Protein AF-A0A843H3Q8-F1 (afdb_monomer_lite)

Structure (mmCIF, N/CA/C/O backbone):
data_AF-A0A843H3Q8-F1
#
_entry.id   AF-A0A843H3Q8-F1
#
loop_
_atom_site.group_PDB
_atom_site.id
_atom_site.type_symbol
_atom_site.label_atom_id
_atom_site.label_alt_id
_atom_site.label_comp_id
_atom_site.label_asym_id
_atom_site.label_entity_id
_atom_site.label_seq_id
_atom_site.pdbx_PDB_ins_code
_atom_site.Cartn_x
_atom_site.Cartn_y
_atom_site.Cartn_z
_atom_site.occupancy
_atom_site.B_iso_or_equiv
_atom_site.auth_seq_id
_atom_site.auth_comp_id
_atom_site.auth_asym_id
_atom_site.auth_atom_id
_atom_site.pdbx_PDB_model_num
ATOM 1 N N . MET A 1 1 ? -5.260 -22.104 -27.567 1.00 34.91 1 MET A N 1
ATOM 2 C CA . MET A 1 1 ? -3.893 -21.614 -27.301 1.00 34.91 1 MET A CA 1
ATOM 3 C C . MET A 1 1 ? -3.837 -20.166 -27.740 1.00 34.91 1 MET A C 1
ATOM 5 O O . MET A 1 1 ? -3.731 -19.920 -28.930 1.00 34.91 1 MET A O 1
ATOM 9 N N . THR A 1 2 ? -3.939 -19.232 -26.800 1.00 28.72 2 THR A N 1
ATOM 10 C CA . THR A 1 2 ? -3.637 -17.821 -27.062 1.00 28.72 2 THR A CA 1
ATOM 11 C C . THR A 1 2 ? -2.795 -17.365 -25.884 1.00 28.72 2 THR A C 1
ATOM 13 O O . THR A 1 2 ? -3.318 -17.035 -24.824 1.00 28.72 2 THR A O 1
ATOM 16 N N . GLN A 1 3 ? -1.475 -17.489 -26.026 1.00 32.72 3 GLN A N 1
ATOM 17 C CA . GLN A 1 3 ? -0.539 -16.835 -25.121 1.00 32.72 3 GLN A CA 1
ATOM 18 C C . GLN A 1 3 ? -0.709 -15.336 -25.360 1.00 32.72 3 GLN A C 1
ATOM 20 O O . GLN A 1 3 ? -0.256 -14.801 -26.369 1.00 32.72 3 GLN A O 1
ATOM 25 N N . ILE A 1 4 ? -1.461 -14.677 -24.480 1.00 35.50 4 ILE A N 1
ATOM 26 C CA . ILE A 1 4 ? -1.556 -13.222 -24.473 1.00 35.50 4 ILE A CA 1
ATOM 27 C C . ILE A 1 4 ? -0.201 -12.741 -23.961 1.00 35.50 4 ILE A C 1
ATOM 29 O O . ILE A 1 4 ? 0.108 -12.860 -22.777 1.00 35.50 4 ILE A O 1
ATOM 33 N N . ASN A 1 5 ? 0.634 -12.304 -24.902 1.00 45.09 5 ASN A N 1
ATOM 34 C CA . ASN A 1 5 ? 2.004 -11.886 -24.661 1.00 45.09 5 ASN A CA 1
ATOM 35 C C . ASN A 1 5 ? 2.073 -10.801 -23.585 1.00 45.09 5 ASN A C 1
ATOM 37 O O . ASN A 1 5 ? 1.248 -9.891 -23.501 1.00 45.09 5 ASN A O 1
ATOM 41 N N . GLU A 1 6 ? 3.122 -10.894 -22.786 1.00 46.97 6 GLU A N 1
ATOM 42 C CA . GLU A 1 6 ? 3.340 -10.217 -21.517 1.00 46.97 6 GLU A CA 1
ATOM 43 C C . GLU A 1 6 ? 3.484 -8.681 -21.599 1.00 46.97 6 GLU A C 1
ATOM 45 O O . GLU A 1 6 ? 3.902 -8.078 -20.622 1.00 46.97 6 GLU A O 1
ATOM 50 N N . ASN A 1 7 ? 3.096 -7.990 -22.676 1.00 57.75 7 ASN A N 1
ATOM 51 C CA . ASN A 1 7 ? 3.240 -6.532 -22.818 1.00 57.75 7 ASN A CA 1
ATOM 52 C C . ASN A 1 7 ? 1.986 -5.855 -23.401 1.00 57.75 7 ASN A C 1
ATOM 54 O O . ASN A 1 7 ? 1.987 -5.408 -24.540 1.00 57.75 7 ASN A O 1
ATOM 58 N N . GLN A 1 8 ? 0.927 -5.719 -22.594 1.00 72.62 8 GLN A N 1
ATOM 59 C CA . GLN A 1 8 ? -0.332 -5.041 -22.967 1.00 72.62 8 GLN A CA 1
ATOM 60 C C . GLN A 1 8 ? -0.273 -3.497 -22.949 1.00 72.62 8 GLN A C 1
ATOM 62 O O . GLN A 1 8 ? -1.275 -2.841 -23.228 1.00 72.62 8 GLN A O 1
ATOM 67 N N . TYR A 1 9 ? 0.867 -2.894 -22.597 1.00 75.88 9 TYR A N 1
ATOM 68 C CA . TYR A 1 9 ? 0.998 -1.444 -22.412 1.00 75.88 9 TYR A CA 1
ATOM 69 C C . TYR A 1 9 ? 2.176 -0.882 -23.207 1.00 75.88 9 TYR A C 1
ATOM 71 O O . TYR A 1 9 ? 3.254 -1.472 -23.220 1.00 75.88 9 TYR A O 1
ATOM 79 N N . VAL A 1 10 ? 1.993 0.288 -23.829 1.00 75.75 10 VAL A N 1
ATOM 80 C CA . VAL A 1 10 ? 3.022 0.956 -24.648 1.00 75.75 10 VAL A CA 1
ATOM 81 C C . VAL A 1 10 ? 3.111 2.443 -24.301 1.00 75.75 10 VAL A C 1
ATOM 83 O O . VAL A 1 10 ? 2.090 3.106 -24.117 1.00 75.75 10 VAL A O 1
ATOM 86 N N . TYR A 1 11 ? 4.330 2.993 -24.245 1.00 73.81 11 TYR A N 1
ATOM 87 C CA . TYR A 1 11 ? 4.575 4.432 -24.092 1.00 73.81 11 TYR A CA 1
ATOM 88 C C . TYR A 1 11 ? 4.984 5.064 -25.423 1.00 73.81 11 TYR A C 1
ATOM 90 O O . TYR A 1 11 ? 5.982 4.671 -26.025 1.00 73.81 11 TYR A O 1
ATOM 98 N N . LYS A 1 12 ? 4.236 6.066 -25.894 1.00 76.25 12 LYS A N 1
ATOM 99 C CA . LYS A 1 12 ? 4.530 6.771 -27.153 1.00 76.25 12 LYS A CA 1
ATOM 100 C C . LYS A 1 12 ? 4.037 8.210 -27.082 1.00 76.25 12 LYS A C 1
ATOM 102 O O . LYS A 1 12 ? 2.997 8.482 -26.495 1.00 76.25 12 LYS A O 1
ATOM 107 N N . LYS A 1 13 ? 4.755 9.158 -27.699 1.00 80.62 13 LYS A N 1
ATOM 108 C CA . LYS A 1 13 ? 4.341 10.581 -27.744 1.00 80.62 13 LYS A CA 1
ATOM 109 C C . LYS A 1 13 ? 3.948 11.133 -26.355 1.00 80.62 13 LYS A C 1
ATOM 111 O O . LYS A 1 13 ? 2.935 11.813 -26.215 1.00 80.62 13 LYS A O 1
ATOM 116 N N . ASN A 1 14 ? 4.733 10.799 -25.327 1.00 74.25 14 ASN A N 1
ATOM 117 C CA . ASN A 1 14 ? 4.518 11.224 -23.940 1.00 74.25 14 ASN A CA 1
ATOM 118 C C . ASN A 1 14 ? 3.181 10.768 -23.306 1.00 74.25 14 ASN A C 1
ATOM 120 O O . ASN A 1 14 ? 2.640 11.446 -22.432 1.00 74.25 14 ASN A O 1
ATOM 124 N N . ARG A 1 15 ? 2.606 9.651 -23.775 1.00 76.38 15 ARG A N 1
ATOM 125 C CA . ARG A 1 15 ? 1.345 9.078 -23.281 1.00 76.38 15 ARG A CA 1
ATOM 126 C C . ARG A 1 15 ? 1.430 7.557 -23.189 1.00 76.38 15 ARG A C 1
ATOM 128 O O . ARG A 1 15 ? 2.142 6.923 -23.969 1.00 76.38 15 ARG A O 1
ATOM 135 N N . TRP A 1 16 ? 0.678 6.997 -22.247 1.00 76.50 16 TRP A N 1
ATOM 136 C CA . TRP A 1 16 ? 0.497 5.557 -22.095 1.00 76.50 16 TRP A CA 1
ATOM 137 C C . TRP A 1 16 ? -0.704 5.080 -22.904 1.00 76.50 16 TRP A C 1
ATOM 139 O O . TRP A 1 16 ? -1.733 5.758 -22.960 1.00 76.50 16 TRP A O 1
ATOM 149 N N . TYR A 1 17 ? -0.568 3.899 -23.495 1.00 77.06 17 TYR A N 1
ATOM 150 C CA . TYR A 1 17 ? -1.616 3.231 -24.249 1.00 77.06 17 TYR A CA 1
ATOM 151 C C . TYR A 1 17 ? -1.800 1.802 -23.755 1.00 77.06 17 TYR A C 1
ATOM 153 O O . TYR A 1 17 ? -0.824 1.143 -23.392 1.00 77.06 17 TYR A O 1
ATOM 161 N N . TYR A 1 18 ? -3.046 1.340 -23.774 1.00 78.56 18 TYR A N 1
ATOM 162 C CA . TYR A 1 18 ? -3.413 -0.063 -23.603 1.00 78.56 18 TYR A CA 1
ATOM 163 C C . TYR A 1 18 ? -3.666 -0.690 -24.977 1.00 78.56 18 TYR A C 1
ATOM 165 O O . TYR A 1 18 ? -4.361 -0.071 -25.789 1.00 78.56 18 TYR A O 1
ATOM 173 N N . LEU A 1 19 ? -3.090 -1.870 -25.224 1.00 73.06 19 LEU A N 1
ATOM 174 C CA . LEU A 1 19 ? -3.338 -2.680 -26.418 1.00 73.06 19 LEU A CA 1
ATOM 175 C C . LEU A 1 19 ? -4.653 -3.443 -26.223 1.00 73.06 19 LEU A C 1
ATOM 177 O O . LEU A 1 19 ? -4.748 -4.274 -25.321 1.00 73.06 19 LEU A O 1
ATOM 181 N N . ASP A 1 20 ? -5.651 -3.112 -27.035 1.00 65.06 20 ASP A N 1
ATOM 182 C CA . ASP A 1 20 ? -6.945 -3.795 -27.081 1.00 65.06 20 ASP A CA 1
ATOM 183 C C . ASP A 1 20 ? -6.875 -5.047 -27.981 1.00 65.06 20 ASP A C 1
ATOM 185 O O . ASP A 1 20 ? -5.854 -5.304 -28.627 1.00 65.06 20 ASP A O 1
ATOM 189 N N . GLU A 1 21 ? -7.946 -5.842 -27.994 1.00 58.16 21 GLU A N 1
ATOM 190 C CA . GLU A 1 21 ? -8.103 -7.034 -28.827 1.00 58.16 21 GLU A CA 1
ATOM 191 C C . GLU A 1 21 ? -7.882 -6.748 -30.323 1.00 58.16 21 GLU A C 1
ATOM 193 O O . GLU A 1 21 ? -8.052 -5.632 -30.820 1.00 58.16 21 GLU A O 1
ATOM 198 N N . TYR A 1 22 ? -7.490 -7.797 -31.051 1.00 52.03 22 TYR A N 1
ATOM 199 C CA . TYR A 1 22 ? -7.336 -7.752 -32.501 1.00 52.03 22 TYR A CA 1
ATOM 200 C C . TYR A 1 22 ? -8.709 -7.637 -33.163 1.00 52.03 22 TYR A C 1
ATOM 202 O O . TYR A 1 22 ? -9.589 -8.459 -32.898 1.00 52.03 22 TYR A O 1
ATOM 210 N N . ASP A 1 23 ? -8.878 -6.678 -34.072 1.00 52.31 23 ASP A N 1
ATOM 211 C CA . ASP A 1 23 ? -10.023 -6.718 -34.978 1.00 52.31 23 ASP A CA 1
ATOM 212 C C . ASP A 1 23 ? -9.850 -7.817 -36.047 1.00 52.31 23 ASP A C 1
ATOM 214 O O . ASP A 1 23 ? -8.805 -8.466 -36.166 1.00 52.31 23 ASP A O 1
ATOM 218 N N . SER A 1 24 ? -10.888 -8.038 -36.854 1.00 53.66 24 SER A N 1
ATOM 219 C CA . SER A 1 24 ? -10.890 -9.029 -37.939 1.00 53.66 24 SER A CA 1
ATOM 220 C C . SER A 1 24 ? -9.794 -8.823 -38.998 1.00 53.66 24 SER A C 1
ATOM 222 O O . SER A 1 24 ? -9.548 -9.734 -39.786 1.00 53.66 24 SER A O 1
ATOM 224 N N . ASN A 1 25 ? -9.134 -7.661 -39.017 1.00 60.12 25 ASN A N 1
ATOM 225 C CA . ASN A 1 25 ? -8.034 -7.307 -39.915 1.00 60.12 25 ASN A CA 1
ATOM 226 C C . ASN A 1 25 ? -6.653 -7.409 -39.236 1.00 60.12 25 ASN A C 1
ATOM 228 O O . ASN A 1 25 ? -5.646 -7.072 -39.854 1.00 60.12 25 ASN A O 1
ATOM 232 N N . GLN A 1 26 ? -6.591 -7.897 -37.992 1.00 54.16 26 GLN A N 1
ATOM 233 C CA . GLN A 1 26 ? -5.382 -7.977 -37.165 1.00 54.16 26 GLN A CA 1
ATOM 234 C C . GLN A 1 26 ? -4.730 -6.623 -36.845 1.00 54.16 26 GLN A C 1
ATOM 236 O O . GLN A 1 26 ? -3.549 -6.578 -36.485 1.00 54.16 26 GLN A O 1
ATOM 241 N N . GLU A 1 27 ? -5.478 -5.520 -36.918 1.00 56.16 27 GLU A N 1
ATOM 242 C CA . GLU A 1 27 ? -4.978 -4.229 -36.451 1.00 56.16 27 GLU A CA 1
ATOM 243 C C . GLU A 1 27 ? -5.081 -4.137 -34.922 1.00 56.16 27 GLU A C 1
ATOM 245 O O . GLU A 1 27 ? -6.100 -4.471 -34.315 1.00 56.16 27 GLU A O 1
ATOM 250 N N . VAL A 1 28 ? -3.991 -3.699 -34.283 1.00 58.44 28 VAL A N 1
ATOM 251 C CA . VAL A 1 28 ? -3.937 -3.516 -32.829 1.00 58.44 28 VAL A CA 1
ATOM 252 C C . VAL A 1 28 ? -4.481 -2.136 -32.486 1.00 58.44 28 VAL A C 1
ATOM 254 O O . VAL A 1 28 ? -3.829 -1.117 -32.739 1.00 58.44 28 VAL A O 1
ATOM 257 N N . HIS A 1 29 ? -5.660 -2.100 -31.873 1.00 61.34 29 HIS A N 1
ATOM 258 C CA . HIS A 1 29 ? -6.252 -0.859 -31.389 1.00 61.34 29 HIS A CA 1
ATOM 259 C C . HIS A 1 29 ? -5.578 -0.419 -30.092 1.00 61.34 29 HIS A C 1
ATOM 261 O O . HIS A 1 29 ? -5.292 -1.214 -29.197 1.00 61.34 29 HIS A O 1
ATOM 267 N N . THR A 1 30 ? -5.300 0.881 -29.984 1.00 66.12 30 THR A N 1
ATOM 268 C CA . THR A 1 30 ? -4.685 1.460 -28.787 1.00 66.12 30 THR A CA 1
ATOM 269 C C . THR A 1 30 ? -5.582 2.527 -28.190 1.00 66.12 30 THR A C 1
ATOM 271 O O . THR A 1 30 ? -5.885 3.516 -28.862 1.00 66.12 30 THR A O 1
ATOM 274 N N . ARG A 1 31 ? -5.939 2.398 -26.909 1.00 77.69 31 ARG A N 1
ATOM 275 C CA . ARG A 1 31 ? -6.621 3.472 -26.167 1.00 77.69 31 ARG A CA 1
ATOM 276 C C . ARG A 1 31 ? -5.653 4.191 -25.238 1.00 77.69 31 ARG A C 1
ATOM 278 O O . ARG A 1 31 ? -4.808 3.560 -24.609 1.00 77.69 31 ARG A O 1
ATOM 285 N N . THR A 1 32 ? -5.766 5.519 -25.160 1.00 76.88 32 THR A N 1
ATOM 286 C CA . THR A 1 32 ? -4.958 6.321 -24.225 1.00 76.88 32 THR A CA 1
ATOM 287 C C . THR A 1 32 ? -5.404 6.035 -22.795 1.00 76.88 32 THR A C 1
ATOM 289 O O . THR A 1 32 ? -6.601 6.056 -22.518 1.00 76.88 32 THR A O 1
ATOM 292 N N . ILE A 1 33 ? -4.450 5.839 -21.889 1.00 80.81 33 ILE A N 1
ATOM 293 C CA . ILE A 1 33 ? -4.706 5.646 -20.457 1.00 80.81 33 ILE A CA 1
ATOM 294 C C . ILE A 1 33 ? -3.977 6.703 -19.623 1.00 80.81 33 ILE A C 1
ATOM 296 O O . ILE A 1 33 ? -2.956 7.267 -20.038 1.00 80.81 33 ILE A O 1
ATOM 300 N N . LYS A 1 34 ? -4.499 6.990 -18.425 1.00 82.00 34 LYS A N 1
ATOM 301 C CA . LYS A 1 34 ? -3.842 7.907 -17.478 1.00 82.00 34 LYS A CA 1
ATOM 302 C C . LYS A 1 34 ? -2.602 7.239 -16.872 1.00 82.00 34 LYS A C 1
ATOM 304 O O . LYS A 1 34 ? -2.586 6.030 -16.658 1.00 82.00 34 LYS A O 1
ATOM 309 N N . LYS A 1 35 ? -1.579 8.027 -16.515 1.00 74.06 35 LYS A N 1
ATOM 310 C CA . LYS A 1 35 ? -0.374 7.520 -15.825 1.00 74.06 35 LYS A CA 1
ATOM 311 C C . LYS A 1 35 ? -0.724 6.758 -14.540 1.00 74.06 35 LYS A C 1
ATOM 313 O O . LYS A 1 35 ? -0.168 5.700 -14.294 1.00 74.06 35 LYS A O 1
ATOM 318 N N . GLU A 1 36 ? -1.692 7.254 -13.774 1.00 73.31 36 GLU A N 1
ATOM 319 C CA . GLU A 1 36 ? -2.188 6.600 -12.554 1.00 73.31 36 GLU A CA 1
ATOM 320 C C . GLU A 1 36 ? -2.759 5.199 -12.817 1.00 73.31 36 GLU A C 1
ATOM 322 O O . GLU A 1 36 ? -2.556 4.288 -12.016 1.00 73.31 36 GLU A O 1
ATOM 327 N N . GLU A 1 37 ? -3.448 5.025 -13.946 1.00 76.69 37 GLU A N 1
ATOM 328 C CA . GLU A 1 37 ? -4.032 3.754 -14.378 1.00 76.69 37 GLU A CA 1
ATOM 329 C C . GLU A 1 37 ? -2.943 2.770 -14.822 1.00 76.69 37 GLU A C 1
ATOM 331 O O . GLU A 1 37 ? -2.967 1.613 -14.411 1.00 76.69 37 GLU A O 1
ATOM 336 N N . TYR A 1 38 ? -1.935 3.244 -15.564 1.00 76.56 38 TYR A N 1
ATOM 337 C CA . TYR A 1 38 ? -0.745 2.456 -15.897 1.00 76.56 38 TYR A CA 1
ATOM 338 C C . TYR A 1 38 ? 0.026 2.032 -14.639 1.00 76.56 38 TYR A C 1
ATOM 340 O O . TYR A 1 38 ? 0.299 0.850 -14.447 1.00 76.56 38 TYR A O 1
ATOM 348 N N . ASP A 1 39 ? 0.321 2.972 -13.738 1.00 71.50 39 ASP A N 1
ATOM 349 C CA . ASP A 1 39 ? 1.038 2.689 -12.493 1.00 71.50 39 ASP A CA 1
ATOM 350 C C . ASP A 1 39 ? 0.240 1.709 -11.614 1.00 71.50 39 ASP A C 1
ATOM 352 O O . ASP A 1 39 ? 0.816 0.852 -10.943 1.00 71.50 39 ASP A O 1
ATOM 356 N N . ARG A 1 40 ? -1.098 1.807 -11.613 1.00 74.00 40 ARG A N 1
ATOM 357 C CA . ARG A 1 40 ? -1.989 0.840 -10.955 1.00 74.00 40 ARG A CA 1
ATOM 358 C C . ARG A 1 40 ? -1.891 -0.538 -11.604 1.00 74.00 40 ARG A C 1
ATOM 360 O O . ARG A 1 40 ? -1.755 -1.513 -10.875 1.00 74.00 40 ARG A O 1
ATOM 367 N N . ALA A 1 41 ? -1.919 -0.622 -12.930 1.00 71.31 41 ALA A N 1
ATOM 368 C CA . ALA A 1 41 ? -1.826 -1.882 -13.656 1.00 71.31 41 ALA A CA 1
ATOM 369 C C . ALA A 1 41 ? -0.463 -2.567 -13.490 1.00 71.31 41 ALA A C 1
ATOM 371 O O . ALA A 1 41 ? -0.416 -3.766 -13.243 1.00 71.31 41 ALA A O 1
ATOM 372 N N . ILE A 1 42 ? 0.646 -1.824 -13.554 1.00 69.88 42 ILE A N 1
ATOM 373 C CA . ILE A 1 42 ? 1.990 -2.370 -13.312 1.00 69.88 42 ILE A CA 1
ATOM 374 C C . ILE A 1 42 ? 2.123 -2.875 -11.878 1.00 69.88 42 ILE A C 1
ATOM 376 O O . ILE A 1 42 ? 2.652 -3.967 -11.671 1.00 69.88 42 ILE A O 1
ATOM 380 N N . ARG A 1 43 ? 1.601 -2.129 -10.894 1.00 68.88 43 ARG A N 1
ATOM 381 C CA . ARG A 1 43 ? 1.520 -2.609 -9.508 1.00 68.88 43 ARG A CA 1
ATOM 382 C C . ARG A 1 43 ? 0.694 -3.886 -9.410 1.00 68.88 43 ARG A C 1
ATOM 384 O O . ARG A 1 43 ? 1.181 -4.847 -8.838 1.00 68.88 43 ARG A O 1
ATOM 391 N N . LEU A 1 44 ? -0.493 -3.927 -10.019 1.00 65.75 44 LEU A N 1
ATOM 392 C CA . LEU A 1 44 ? -1.371 -5.102 -10.014 1.00 65.75 44 LEU A CA 1
ATOM 393 C C . LEU A 1 44 ? -0.725 -6.318 -10.699 1.00 65.75 44 LEU A C 1
ATOM 395 O O . LEU A 1 44 ? -0.888 -7.450 -10.262 1.00 65.75 44 LEU A O 1
ATOM 399 N N . LYS A 1 45 ? 0.042 -6.096 -11.763 1.00 67.44 45 LYS A N 1
ATOM 400 C CA . LYS A 1 45 ? 0.728 -7.162 -12.489 1.00 67.44 45 LYS A CA 1
ATOM 401 C C . LYS A 1 45 ? 1.906 -7.728 -11.698 1.00 67.44 45 LYS A C 1
ATOM 403 O O . LYS A 1 45 ? 2.045 -8.941 -11.614 1.00 67.44 45 LYS A O 1
ATOM 408 N N . ARG A 1 46 ? 2.710 -6.860 -11.071 1.00 63.94 46 ARG A N 1
ATOM 409 C CA . ARG A 1 46 ? 3.759 -7.266 -10.116 1.00 63.94 46 ARG A CA 1
ATOM 410 C C . ARG A 1 46 ? 3.165 -7.974 -8.895 1.00 63.94 46 ARG A C 1
ATOM 412 O O . ARG A 1 46 ? 3.732 -8.944 -8.414 1.00 63.94 46 ARG A O 1
ATOM 419 N N . PHE A 1 47 ? 1.993 -7.521 -8.458 1.00 63.53 47 PHE A N 1
ATOM 420 C CA . PHE A 1 47 ? 1.188 -8.118 -7.399 1.00 63.53 47 PHE A CA 1
ATOM 421 C C . PHE A 1 47 ? 0.730 -9.551 -7.743 1.00 63.53 47 PHE A C 1
ATOM 423 O O . PHE A 1 47 ? 0.963 -10.463 -6.958 1.00 63.53 47 PHE A O 1
ATOM 430 N N . ILE A 1 48 ? 0.173 -9.789 -8.939 1.00 61.16 48 ILE A N 1
ATOM 431 C CA . ILE A 1 48 ? -0.211 -11.139 -9.404 1.00 61.16 48 ILE A CA 1
ATOM 432 C C . ILE A 1 48 ? 1.020 -12.041 -9.596 1.00 61.16 48 ILE A C 1
ATOM 434 O O . ILE A 1 48 ? 0.950 -13.240 -9.335 1.00 61.16 48 ILE A O 1
ATOM 438 N N . ALA A 1 49 ? 2.151 -11.470 -10.022 1.00 60.22 49 ALA A N 1
ATOM 439 C CA . ALA A 1 49 ? 3.397 -12.204 -10.237 1.00 60.22 49 ALA A CA 1
ATOM 440 C C . ALA A 1 49 ? 4.111 -12.634 -8.936 1.00 60.22 49 ALA A C 1
ATOM 442 O O . ALA A 1 49 ? 5.003 -13.469 -9.003 1.00 60.22 49 ALA A O 1
ATOM 443 N N . ASN A 1 50 ? 3.695 -12.150 -7.755 1.00 61.06 50 ASN A N 1
ATOM 444 C CA . ASN A 1 50 ? 4.159 -12.611 -6.432 1.00 61.06 50 ASN A CA 1
ATOM 445 C C . ASN A 1 50 ? 5.682 -12.520 -6.170 1.00 61.06 50 ASN A C 1
ATOM 447 O O . ASN A 1 50 ? 6.182 -13.191 -5.267 1.00 61.06 50 ASN A O 1
ATOM 451 N N . GLU A 1 51 ? 6.431 -11.715 -6.929 1.00 58.34 51 GLU A N 1
ATOM 452 C CA . GLU A 1 51 ? 7.900 -11.764 -6.860 1.00 58.34 51 GLU A CA 1
ATOM 453 C C . GLU A 1 51 ? 8.524 -10.929 -5.728 1.00 58.34 51 GLU A C 1
ATOM 455 O O . GLU A 1 51 ? 9.511 -11.391 -5.172 1.00 58.34 51 GLU A O 1
ATOM 460 N N . ASP A 1 52 ? 7.939 -9.805 -5.283 1.00 62.69 52 ASP A N 1
ATOM 461 C CA . ASP A 1 52 ? 8.561 -8.926 -4.263 1.00 62.69 52 ASP A CA 1
ATOM 462 C C . ASP A 1 52 ? 7.530 -8.072 -3.481 1.00 62.69 52 ASP A C 1
ATOM 464 O O . ASP A 1 52 ? 7.579 -6.842 -3.500 1.00 62.69 52 ASP A O 1
ATOM 468 N N . MET A 1 53 ? 6.535 -8.681 -2.822 1.00 72.44 53 MET A N 1
ATOM 469 C CA . MET A 1 53 ? 5.609 -7.911 -1.969 1.00 72.44 53 MET A CA 1
ATOM 470 C C . MET A 1 53 ? 6.159 -7.724 -0.557 1.00 72.44 53 MET A C 1
ATOM 472 O O . MET A 1 53 ? 6.363 -8.699 0.168 1.00 72.44 53 MET A O 1
ATOM 476 N N . THR A 1 54 ? 6.290 -6.469 -0.124 1.00 82.62 54 THR A N 1
ATOM 477 C CA . THR A 1 54 ? 6.581 -6.157 1.279 1.00 82.62 54 THR A CA 1
ATOM 478 C C . THR A 1 54 ? 5.338 -6.315 2.158 1.00 82.62 54 THR A C 1
ATOM 480 O O . THR A 1 54 ? 4.201 -6.345 1.681 1.00 82.62 54 THR A O 1
ATOM 483 N N . VAL A 1 55 ? 5.536 -6.356 3.478 1.00 86.88 55 VAL A N 1
ATOM 484 C CA . VAL A 1 55 ? 4.429 -6.298 4.451 1.00 86.88 55 VAL A CA 1
ATOM 485 C C . VAL A 1 55 ? 3.623 -5.002 4.278 1.00 86.88 55 VAL A C 1
ATOM 487 O O . VAL A 1 55 ? 2.399 -5.011 4.393 1.00 86.88 55 VAL A O 1
ATOM 490 N N . GLY A 1 56 ? 4.295 -3.898 3.936 1.00 87.94 56 GLY A N 1
ATOM 491 C CA . GLY A 1 56 ? 3.657 -2.620 3.630 1.00 87.94 56 GLY A CA 1
ATOM 492 C C . GLY A 1 56 ? 2.685 -2.710 2.451 1.00 87.94 56 GLY A C 1
ATOM 493 O O . GLY A 1 56 ? 1.543 -2.265 2.562 1.00 87.94 56 GLY A O 1
ATOM 494 N N . ASP A 1 57 ? 3.088 -3.356 1.355 1.00 82.56 57 ASP A N 1
ATOM 495 C CA . ASP A 1 57 ? 2.225 -3.546 0.180 1.00 82.56 57 ASP A CA 1
ATOM 496 C C . ASP A 1 57 ? 0.967 -4.358 0.513 1.00 82.56 57 ASP A C 1
ATOM 498 O O . ASP A 1 57 ? -0.127 -4.029 0.053 1.00 82.56 57 ASP A O 1
ATOM 502 N N . ARG A 1 58 ? 1.105 -5.383 1.362 1.00 85.81 58 ARG A N 1
ATOM 503 C CA . ARG A 1 58 ? -0.014 -6.224 1.816 1.00 85.81 58 ARG A CA 1
ATOM 504 C C . ARG A 1 58 ? -1.013 -5.450 2.656 1.00 85.81 58 ARG A C 1
ATOM 506 O O . ARG A 1 58 ? -2.213 -5.584 2.449 1.00 85.81 58 ARG A O 1
ATOM 513 N N . ILE A 1 59 ? -0.526 -4.605 3.559 1.00 90.50 59 ILE A N 1
ATOM 514 C CA . ILE A 1 59 ? -1.385 -3.728 4.360 1.00 90.50 59 ILE A C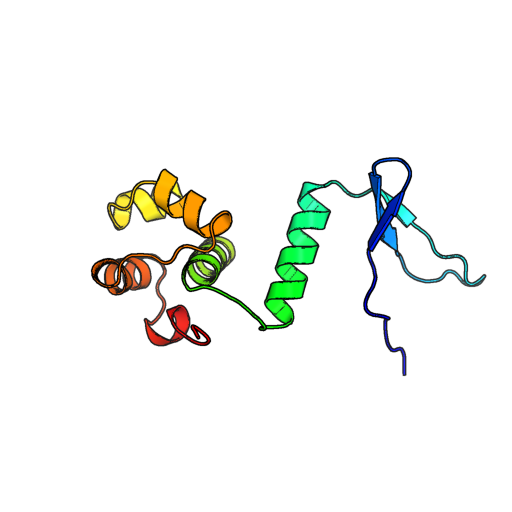A 1
ATOM 515 C C . ILE A 1 59 ? -2.216 -2.830 3.450 1.00 90.50 59 ILE A C 1
ATOM 517 O O . ILE A 1 59 ? -3.438 -2.790 3.570 1.00 90.50 59 ILE A O 1
ATOM 521 N N . ILE A 1 60 ? -1.566 -2.155 2.499 1.00 88.81 60 ILE A N 1
ATOM 522 C CA . ILE A 1 60 ? -2.246 -1.259 1.557 1.00 88.81 60 ILE A CA 1
ATOM 523 C C . ILE A 1 60 ? -3.269 -2.015 0.705 1.00 88.81 60 ILE A C 1
ATOM 525 O O . ILE A 1 60 ? -4.334 -1.477 0.393 1.00 88.81 60 ILE A O 1
ATOM 529 N N . GLN A 1 61 ? -2.968 -3.258 0.342 1.00 83.81 61 GLN A N 1
ATOM 530 C CA . GLN A 1 61 ? -3.890 -4.095 -0.405 1.00 83.81 61 GLN A CA 1
ATOM 531 C C . GLN A 1 61 ? -5.124 -4.471 0.422 1.00 83.81 61 GLN A C 1
ATOM 533 O O . GLN A 1 61 ? -6.240 -4.226 -0.025 1.00 83.81 61 GLN A O 1
ATOM 538 N N . ILE A 1 62 ? -4.943 -5.006 1.633 1.00 88.62 62 ILE A N 1
ATOM 539 C CA . ILE A 1 62 ? -6.065 -5.396 2.498 1.00 88.62 62 ILE A CA 1
ATOM 540 C C . ILE A 1 62 ? -6.936 -4.176 2.811 1.00 88.62 62 ILE A C 1
ATOM 542 O O . ILE A 1 62 ? -8.161 -4.268 2.771 1.00 88.62 62 ILE A O 1
ATOM 546 N N . MET A 1 63 ? -6.322 -3.009 3.035 1.00 91.19 63 MET A N 1
ATOM 547 C CA . MET A 1 63 ? -7.055 -1.751 3.181 1.00 91.19 63 MET A CA 1
ATOM 548 C C . MET A 1 63 ? -7.927 -1.448 1.963 1.00 91.19 63 MET A C 1
ATOM 550 O O . MET A 1 63 ? -9.101 -1.130 2.117 1.00 91.19 63 MET A O 1
ATOM 554 N N . HIS A 1 64 ? -7.374 -1.550 0.753 1.00 87.44 64 HIS A N 1
ATOM 555 C CA . HIS A 1 64 ? -8.123 -1.302 -0.475 1.00 87.44 64 HIS A CA 1
ATOM 556 C C . HIS A 1 64 ? -9.279 -2.297 -0.648 1.00 87.44 64 HIS A C 1
ATOM 558 O O . HIS A 1 64 ? -10.396 -1.881 -0.949 1.00 87.44 64 HIS A O 1
ATOM 564 N N . ASP A 1 65 ? -9.023 -3.585 -0.426 1.00 83.56 65 ASP A N 1
ATOM 565 C CA . ASP A 1 65 ? -10.011 -4.653 -0.603 1.00 83.56 65 ASP A CA 1
ATOM 566 C C . ASP A 1 65 ? -11.157 -4.540 0.415 1.00 83.56 65 ASP A C 1
ATOM 568 O O . ASP A 1 65 ? -12.308 -4.825 0.088 1.00 83.56 65 ASP A O 1
ATOM 572 N N . LYS A 1 66 ? -10.861 -4.044 1.624 1.00 87.44 66 LYS A N 1
ATOM 573 C CA . LYS A 1 66 ? -11.846 -3.782 2.684 1.00 87.44 66 LYS A CA 1
ATOM 574 C C . LYS A 1 66 ? -12.424 -2.362 2.666 1.00 87.44 66 LYS A C 1
ATOM 576 O O . LYS A 1 66 ? -13.285 -2.046 3.480 1.00 87.44 66 LYS A O 1
ATOM 581 N N . GLY A 1 67 ? -11.969 -1.495 1.760 1.00 89.81 67 GLY A N 1
ATOM 582 C CA . GLY A 1 67 ? -12.398 -0.095 1.695 1.00 89.81 67 GLY A CA 1
ATOM 583 C C . GLY A 1 67 ? -11.955 0.773 2.883 1.00 89.81 67 GLY A C 1
ATOM 584 O O . GLY A 1 67 ? -12.513 1.852 3.075 1.00 89.81 67 GLY A O 1
ATOM 585 N N . ILE A 1 68 ? -10.957 0.332 3.652 1.00 92.06 68 ILE A N 1
ATOM 586 C CA . ILE A 1 68 ? -10.407 1.046 4.809 1.00 92.06 68 ILE A CA 1
ATOM 587 C C . ILE A 1 68 ? -9.519 2.191 4.321 1.00 92.06 68 ILE A C 1
ATOM 589 O O . ILE A 1 68 ? -8.580 2.012 3.538 1.00 92.06 68 ILE A O 1
ATOM 593 N N . LYS A 1 69 ? -9.789 3.397 4.811 1.00 93.06 69 LYS A N 1
ATOM 594 C CA . LYS A 1 69 ? -9.015 4.594 4.494 1.00 93.06 69 LYS A CA 1
ATOM 595 C C . LYS A 1 69 ? -7.769 4.680 5.367 1.00 93.06 69 LYS A C 1
ATOM 597 O O . LYS A 1 69 ? -7.722 4.250 6.514 1.00 93.06 69 LYS A O 1
ATOM 602 N N . GLN A 1 70 ? -6.752 5.349 4.835 1.00 93.44 70 GLN A N 1
ATOM 603 C CA . GLN A 1 70 ? -5.499 5.622 5.542 1.00 93.44 70 GLN A CA 1
ATOM 604 C C . GLN A 1 70 ? -5.687 6.374 6.865 1.00 93.44 70 GLN A C 1
A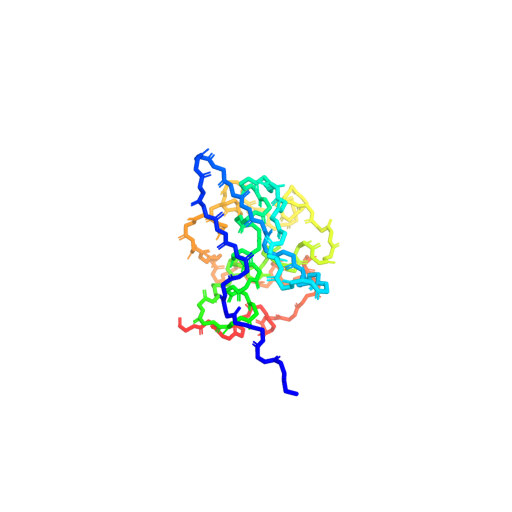TOM 606 O O . GLN A 1 70 ? -4.969 6.100 7.824 1.00 93.44 70 GLN A O 1
ATOM 611 N N . ILE A 1 71 ? -6.649 7.299 6.921 1.00 95.25 71 ILE A N 1
ATOM 612 C CA . ILE A 1 71 ? -6.999 8.014 8.152 1.00 95.25 71 ILE A CA 1
ATOM 613 C C . ILE A 1 71 ? -7.563 7.073 9.219 1.00 95.25 71 ILE A C 1
ATOM 615 O O . ILE A 1 71 ? -7.121 7.143 10.357 1.00 95.25 71 ILE A O 1
ATOM 619 N N . GLU A 1 72 ? -8.429 6.135 8.837 1.00 94.69 72 GLU A N 1
ATOM 620 C CA . GLU A 1 72 ? -9.032 5.170 9.761 1.00 94.69 72 GLU A CA 1
ATOM 621 C C . GLU A 1 72 ? -7.943 4.266 10.350 1.00 94.69 72 GLU A C 1
ATOM 623 O O . GLU A 1 72 ? -7.793 4.182 11.566 1.00 94.69 72 GLU A O 1
ATOM 628 N N . LEU A 1 73 ? -7.081 3.681 9.506 1.00 95.31 73 LEU A N 1
ATOM 629 C CA . LEU A 1 73 ? -5.971 2.856 9.997 1.00 95.31 73 LEU A CA 1
ATOM 630 C C . LEU A 1 73 ? -5.043 3.645 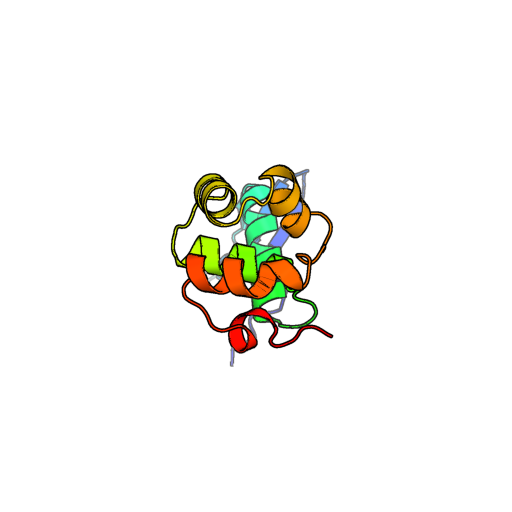10.939 1.00 95.31 73 LEU A C 1
ATOM 632 O O . LEU A 1 73 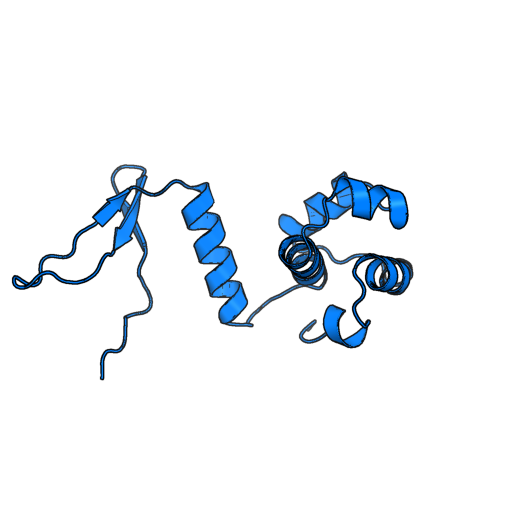? -4.567 3.106 11.938 1.00 95.31 73 LEU A O 1
ATOM 636 N N . SER A 1 74 ? -4.791 4.920 10.638 1.00 96.19 74 SER A N 1
ATOM 637 C CA . SER A 1 74 ? -3.970 5.800 11.471 1.00 96.19 74 SER A CA 1
ATOM 638 C C . SER A 1 74 ? -4.585 6.035 12.850 1.00 96.19 74 SER A C 1
ATOM 640 O O . SER A 1 74 ? -3.890 5.883 13.854 1.00 96.19 74 SER A O 1
ATOM 642 N N . GLU A 1 75 ? -5.878 6.354 12.901 1.00 95.44 75 GLU A N 1
ATOM 643 C CA . GLU A 1 75 ? -6.612 6.630 14.138 1.00 95.44 75 GLU A CA 1
ATOM 644 C C . GLU A 1 75 ? -6.666 5.404 15.054 1.00 95.44 75 GLU A C 1
ATOM 646 O O . GLU A 1 75 ? -6.413 5.529 16.252 1.00 95.44 75 GLU A O 1
ATOM 651 N N . TYR A 1 76 ? -6.902 4.211 14.499 1.00 94.06 76 TYR A N 1
ATOM 652 C CA . TYR A 1 76 ? -6.998 2.990 15.301 1.00 94.06 76 TYR A CA 1
ATOM 653 C C . TYR A 1 76 ? -5.640 2.431 15.753 1.00 94.06 76 TYR A C 1
ATOM 655 O O . TYR A 1 76 ? -5.527 1.907 16.858 1.00 94.06 76 TYR A O 1
ATOM 663 N N . THR A 1 77 ? -4.591 2.538 14.931 1.00 94.38 77 THR A N 1
ATOM 664 C CA . THR A 1 77 ? -3.264 1.959 15.253 1.00 94.38 77 THR A CA 1
ATOM 665 C C . THR A 1 77 ? -2.302 2.952 15.923 1.00 94.38 77 THR A C 1
ATOM 667 O O . THR A 1 77 ? -1.223 2.578 16.418 1.00 94.38 77 THR A O 1
ATOM 670 N N . GLY A 1 78 ? -2.646 4.245 15.894 1.00 94.38 78 GLY A N 1
ATOM 671 C CA . GLY A 1 78 ? -1.778 5.354 16.290 1.00 94.38 78 GLY A CA 1
ATOM 672 C C . GLY A 1 78 ? -0.556 5.541 15.383 1.00 94.38 78 GLY A C 1
ATOM 673 O O . GLY A 1 78 ? 0.406 6.203 15.771 1.00 94.38 78 GLY A O 1
ATOM 674 N N . ILE A 1 79 ? -0.531 4.916 14.202 1.00 94.75 79 ILE A N 1
ATOM 675 C CA . ILE A 1 79 ? 0.546 5.072 13.220 1.00 94.75 79 ILE A CA 1
ATOM 676 C C . ILE A 1 79 ? 0.267 6.334 12.414 1.00 94.75 79 ILE A C 1
ATOM 678 O O . ILE A 1 79 ? -0.829 6.501 11.891 1.00 94.75 79 ILE A O 1
ATOM 682 N N . ALA A 1 80 ? 1.249 7.224 12.276 1.00 94.75 80 ALA A N 1
ATOM 683 C CA . ALA A 1 80 ? 1.069 8.444 11.495 1.00 94.75 80 ALA A CA 1
ATOM 684 C C . ALA A 1 80 ? 0.691 8.124 10.037 1.00 94.75 80 ALA A C 1
ATOM 686 O O . ALA A 1 80 ? 1.307 7.260 9.409 1.00 94.75 80 ALA A O 1
ATOM 687 N N . GLN A 1 81 ? -0.264 8.868 9.467 1.00 93.94 81 GLN A N 1
ATOM 688 C CA . GLN A 1 81 ? -0.646 8.708 8.059 1.00 93.94 81 GLN A CA 1
ATOM 689 C C . GLN A 1 81 ? 0.570 8.804 7.125 1.00 93.94 81 GLN A C 1
ATOM 691 O O . GLN A 1 81 ? 0.665 8.028 6.181 1.00 93.94 81 GLN A O 1
ATOM 696 N N . SER A 1 82 ? 1.541 9.677 7.404 1.00 91.38 82 SER A N 1
ATOM 697 C CA . SER A 1 82 ? 2.787 9.769 6.627 1.00 91.38 82 SER A CA 1
ATOM 698 C C . SER A 1 82 ? 3.572 8.451 6.583 1.00 91.38 82 SER A C 1
ATOM 700 O O . SER A 1 82 ? 4.052 8.076 5.517 1.00 91.38 82 SER A O 1
ATOM 702 N N . CYS A 1 83 ? 3.641 7.707 7.692 1.00 90.88 83 CYS A N 1
ATOM 703 C CA . CYS A 1 83 ? 4.272 6.385 7.730 1.00 90.88 83 CYS A CA 1
ATOM 704 C C . CYS A 1 83 ? 3.511 5.365 6.871 1.00 90.88 83 CYS A C 1
ATOM 706 O O . CYS A 1 83 ? 4.136 4.580 6.166 1.00 90.88 83 CYS A O 1
ATOM 708 N N . ILE A 1 84 ? 2.174 5.403 6.886 1.00 91.31 84 ILE A N 1
ATOM 709 C CA . ILE A 1 84 ? 1.341 4.519 6.053 1.00 91.31 84 ILE A CA 1
ATOM 710 C C . ILE A 1 84 ? 1.536 4.843 4.560 1.00 91.31 84 ILE A C 1
ATOM 712 O O . ILE A 1 84 ? 1.649 3.940 3.735 1.00 91.31 84 ILE A O 1
ATOM 716 N N . ALA A 1 85 ? 1.631 6.128 4.198 1.00 86.81 85 ALA A N 1
ATOM 717 C CA . ALA A 1 85 ? 1.940 6.543 2.827 1.00 86.81 85 ALA A CA 1
ATOM 718 C C . ALA A 1 85 ? 3.337 6.079 2.386 1.00 86.81 85 ALA A C 1
ATOM 720 O O . ALA A 1 85 ? 3.521 5.678 1.236 1.00 86.81 85 ALA A O 1
ATOM 721 N N . ASP A 1 86 ? 4.313 6.104 3.296 1.00 85.50 86 ASP A N 1
ATOM 722 C CA . ASP A 1 86 ? 5.680 5.670 3.018 1.00 85.50 86 ASP A CA 1
ATOM 723 C C . ASP A 1 86 ? 5.764 4.181 2.654 1.00 85.50 86 ASP A C 1
ATOM 725 O O . ASP A 1 86 ? 6.553 3.836 1.773 1.00 85.50 86 ASP A O 1
ATOM 729 N N . TRP A 1 87 ? 4.910 3.316 3.215 1.00 85.62 87 TRP A N 1
ATOM 730 C CA . TRP A 1 87 ? 4.852 1.892 2.846 1.00 85.62 87 TRP A CA 1
ATOM 731 C C . TRP A 1 87 ? 4.586 1.683 1.349 1.00 85.62 87 TRP A C 1
ATOM 733 O O . TRP A 1 87 ? 5.153 0.784 0.739 1.00 85.62 87 TRP A O 1
ATOM 743 N N . LYS A 1 88 ? 3.815 2.583 0.726 1.00 72.31 88 LYS A N 1
ATOM 744 C CA . LYS A 1 88 ? 3.479 2.549 -0.707 1.00 72.31 88 LYS A CA 1
ATOM 745 C C . LYS A 1 88 ? 4.619 3.002 -1.628 1.00 72.31 88 LYS A C 1
ATOM 747 O O . LYS A 1 88 ? 4.620 2.676 -2.814 1.00 72.31 88 LYS A O 1
ATOM 752 N N . HIS A 1 89 ? 5.538 3.826 -1.125 1.00 68.75 89 HIS A N 1
ATOM 753 C CA . HIS A 1 89 ? 6.536 4.526 -1.946 1.00 68.75 89 HIS A CA 1
ATOM 754 C C . HIS A 1 89 ? 7.973 4.092 -1.672 1.00 68.75 89 HIS A C 1
ATOM 756 O O . HIS A 1 89 ? 8.810 4.156 -2.570 1.00 68.75 89 HIS A O 1
ATOM 762 N N . LYS A 1 90 ? 8.260 3.665 -0.443 1.00 66.69 90 LYS A N 1
ATOM 763 C CA . LYS A 1 90 ? 9.608 3.358 0.039 1.00 66.69 90 LYS A CA 1
ATOM 764 C C . LYS A 1 90 ? 9.818 1.871 0.311 1.00 66.69 90 LYS A C 1
ATOM 766 O O . LYS A 1 90 ? 10.910 1.507 0.729 1.00 66.69 90 LYS A O 1
ATOM 771 N N . SER A 1 91 ? 8.806 1.026 0.070 1.00 66.69 91 SER A N 1
ATOM 772 C CA . SER A 1 91 ? 8.851 -0.416 0.372 1.00 66.69 91 SER A CA 1
ATOM 773 C C . SER A 1 91 ? 9.260 -0.683 1.830 1.00 66.69 91 SER A C 1
ATOM 775 O O . SER A 1 91 ? 10.024 -1.597 2.128 1.00 66.69 91 SER A O 1
ATOM 777 N N . THR A 1 92 ? 8.818 0.181 2.748 1.00 71.44 92 THR A N 1
ATOM 778 C CA . THR A 1 92 ? 9.116 0.068 4.176 1.00 71.44 92 THR A CA 1
ATOM 779 C C . THR A 1 92 ? 8.058 -0.780 4.872 1.00 71.44 92 THR A C 1
ATOM 781 O O . THR A 1 92 ? 6.879 -0.739 4.524 1.00 71.44 92 THR A O 1
ATOM 784 N N . SER A 1 93 ? 8.478 -1.540 5.881 1.00 78.44 93 SER A N 1
ATOM 785 C CA . SER A 1 93 ? 7.586 -2.376 6.687 1.00 78.44 93 SER A CA 1
ATOM 786 C C . SER A 1 93 ? 7.183 -1.657 7.981 1.00 78.44 93 SER A C 1
ATOM 788 O O . SER A 1 93 ? 7.972 -0.871 8.519 1.00 78.44 93 SER A O 1
ATOM 790 N N . PRO A 1 94 ? 5.976 -1.905 8.519 1.00 86.75 94 PRO A N 1
ATOM 791 C CA . PRO A 1 94 ? 5.632 -1.480 9.874 1.00 86.75 94 PRO A CA 1
ATOM 792 C C . PRO A 1 94 ? 6.594 -2.086 10.906 1.00 86.75 94 PRO A C 1
ATOM 794 O O . PRO A 1 94 ? 7.152 -3.167 10.711 1.00 86.75 94 PRO A O 1
ATOM 797 N N . ALA A 1 95 ? 6.748 -1.410 12.045 1.00 86.81 95 ALA A N 1
ATOM 798 C CA . ALA A 1 95 ? 7.470 -1.975 13.179 1.00 86.81 95 ALA A CA 1
ATOM 799 C C . ALA A 1 95 ? 6.758 -3.238 13.703 1.00 86.81 95 ALA A C 1
ATOM 801 O O . ALA A 1 95 ? 5.529 -3.288 13.754 1.00 86.81 95 ALA A O 1
ATOM 802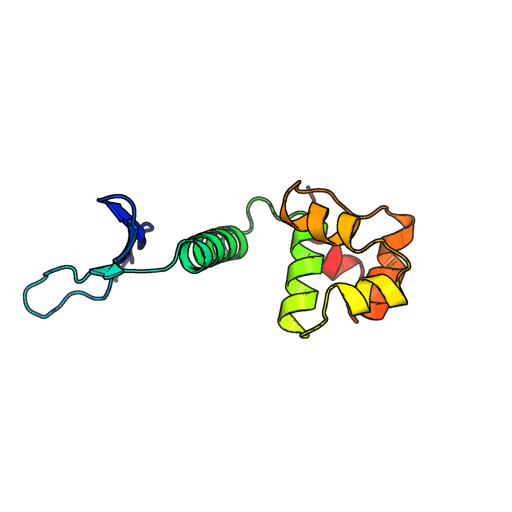 N N . ALA A 1 96 ? 7.523 -4.244 14.140 1.00 87.12 96 ALA A N 1
ATOM 803 C CA . ALA A 1 96 ? 6.983 -5.539 14.570 1.00 87.12 96 ALA A CA 1
ATOM 804 C C . ALA A 1 96 ? 5.925 -5.421 15.686 1.00 87.12 96 ALA A C 1
ATOM 806 O O . ALA A 1 96 ? 4.904 -6.102 15.659 1.00 87.12 96 ALA A O 1
ATOM 807 N N . ASN A 1 97 ? 6.111 -4.490 16.627 1.00 90.56 97 ASN A N 1
ATOM 808 C CA . ASN A 1 97 ? 5.161 -4.228 17.714 1.00 90.56 97 ASN A CA 1
ATOM 809 C C . ASN A 1 97 ? 3.823 -3.622 17.250 1.00 90.56 97 ASN A C 1
ATOM 811 O O . ASN A 1 97 ? 2.901 -3.500 18.052 1.00 90.56 97 ASN A O 1
ATOM 815 N N . LYS A 1 98 ? 3.710 -3.217 15.981 1.00 93.00 98 LYS A N 1
ATOM 816 C CA . LYS A 1 98 ? 2.480 -2.695 15.379 1.00 93.00 98 LYS A CA 1
ATOM 817 C C . LYS A 1 98 ? 1.711 -3.737 14.570 1.00 93.00 98 LYS A C 1
ATOM 819 O O . LYS A 1 98 ? 0.550 -3.495 14.267 1.00 93.00 98 LYS A O 1
ATOM 824 N N . ILE A 1 99 ? 2.312 -4.891 14.273 1.00 93.19 99 ILE A N 1
ATOM 825 C CA . ILE A 1 99 ? 1.710 -5.937 13.432 1.00 93.19 99 ILE A CA 1
ATOM 826 C C . ILE A 1 99 ? 0.360 -6.401 13.982 1.00 93.19 99 ILE A C 1
ATOM 828 O O . ILE A 1 99 ? -0.611 -6.416 13.235 1.00 93.19 99 ILE A O 1
ATOM 832 N N . MET A 1 100 ? 0.274 -6.708 15.279 1.00 93.81 100 MET A N 1
ATOM 833 C CA . MET A 1 100 ? -0.972 -7.196 15.885 1.00 93.81 100 MET A CA 1
ATOM 834 C C . MET A 1 100 ? -2.091 -6.150 15.830 1.00 93.81 100 MET A C 1
ATOM 836 O O . MET A 1 100 ? -3.193 -6.461 15.399 1.00 93.81 100 MET A O 1
ATOM 840 N N . SER A 1 101 ? -1.785 -4.891 16.160 1.00 94.62 101 SER A N 1
ATOM 841 C CA . SER A 1 101 ? -2.757 -3.789 16.091 1.00 94.62 101 SER A CA 1
ATOM 842 C C . SER A 1 101 ? -3.234 -3.527 14.658 1.00 94.62 101 SER A C 1
ATOM 844 O O . SER A 1 101 ? -4.402 -3.231 14.436 1.00 94.62 101 SER A O 1
ATOM 846 N N . ILE A 1 102 ? -2.353 -3.682 13.665 1.00 95.38 102 ILE A N 1
ATOM 847 C CA . ILE A 1 102 ? -2.736 -3.609 12.251 1.00 95.38 102 ILE A CA 1
ATOM 848 C C . ILE A 1 102 ? -3.656 -4.782 11.885 1.00 95.38 102 ILE A C 1
ATOM 850 O O . ILE A 1 102 ? -4.678 -4.563 11.247 1.00 95.38 102 ILE A O 1
ATOM 854 N N . CYS A 1 103 ? -3.328 -6.005 12.309 1.00 95.38 103 CYS A N 1
ATOM 855 C CA . CYS A 1 103 ? -4.144 -7.198 12.061 1.00 95.38 103 CYS A CA 1
ATOM 856 C C . CYS A 1 103 ? -5.555 -7.077 12.652 1.00 95.38 103 CYS A C 1
ATOM 858 O O . CYS A 1 103 ? -6.519 -7.471 12.004 1.00 95.38 103 CYS A O 1
ATOM 860 N N . GLU A 1 104 ? -5.682 -6.495 13.847 1.00 94.88 104 GLU A N 1
ATOM 861 C CA . GLU A 1 104 ? -6.973 -6.239 14.497 1.00 94.88 104 GLU A CA 1
ATOM 862 C C . GLU A 1 104 ? -7.854 -5.302 13.664 1.00 94.88 104 GLU A C 1
ATOM 864 O O . GLU A 1 104 ? -9.006 -5.624 13.391 1.00 94.88 104 GLU A O 1
ATOM 869 N N . VAL A 1 105 ? -7.308 -4.170 13.206 1.00 95.50 105 VAL A N 1
ATOM 870 C CA . VAL A 1 105 ? -8.058 -3.182 12.408 1.00 95.50 105 VAL A CA 1
ATOM 871 C C . VAL A 1 105 ? -8.384 -3.710 11.017 1.00 95.50 105 VAL A C 1
ATOM 873 O O . VAL A 1 105 ? -9.453 -3.446 10.474 1.00 95.50 105 VAL A O 1
ATOM 876 N N . LEU A 1 106 ? -7.446 -4.443 10.421 1.00 94.56 106 LEU A N 1
ATOM 877 C CA . LEU A 1 106 ? -7.615 -5.019 9.097 1.00 94.56 106 LEU A CA 1
ATOM 878 C C . LEU A 1 106 ? -8.375 -6.343 9.121 1.00 94.56 106 LEU A C 1
ATOM 880 O O . LEU A 1 106 ? -8.592 -6.894 8.046 1.00 94.56 106 LEU A O 1
ATOM 884 N N . GLU A 1 107 ? -8.769 -6.856 10.290 1.00 94.62 107 GLU A N 1
ATOM 885 C CA . GLU A 1 107 ? -9.407 -8.164 10.487 1.00 94.62 107 GLU A CA 1
ATOM 886 C C . GLU A 1 107 ? -8.734 -9.264 9.638 1.00 94.62 107 GLU A C 1
ATOM 888 O O . GLU A 1 107 ? -9.371 -9.916 8.804 1.00 94.62 107 GLU A O 1
ATOM 893 N N . CYS A 1 108 ? -7.415 -9.393 9.776 1.00 92.19 108 CYS A N 1
ATOM 894 C CA . CYS A 1 108 ? -6.600 -10.414 9.115 1.00 92.19 108 CYS A CA 1
ATOM 895 C C . CYS A 1 108 ? -5.685 -11.092 10.134 1.00 92.19 108 CYS A C 1
ATOM 897 O O . CYS A 1 108 ? -5.458 -10.560 11.222 1.00 92.19 108 CYS A O 1
ATOM 899 N N . THR A 1 109 ? -5.123 -12.249 9.795 1.00 93.31 109 THR A N 1
ATOM 900 C CA . THR A 1 109 ? -4.138 -12.891 10.674 1.00 93.31 109 THR A CA 1
ATOM 901 C C . THR A 1 109 ? -2.719 -12.369 10.411 1.00 93.31 109 THR A C 1
ATOM 903 O O . THR A 1 109 ? -2.409 -11.921 9.299 1.00 93.31 109 THR A O 1
ATOM 906 N N . PRO A 1 110 ? -1.810 -12.439 11.400 1.00 91.62 110 PRO A N 1
ATOM 907 C CA . PRO A 1 110 ? -0.400 -12.133 11.179 1.00 91.62 110 PRO A CA 1
ATOM 908 C C . PRO A 1 110 ? 0.220 -12.984 10.069 1.00 91.62 110 PRO A C 1
ATOM 910 O O . PRO A 1 110 ? 1.039 -12.486 9.304 1.00 91.62 110 PRO A O 1
ATOM 913 N N . GLU A 1 111 ? -0.180 -14.249 9.931 1.00 89.56 111 GLU A N 1
ATOM 914 C CA . GLU A 1 111 ? 0.306 -15.131 8.870 1.00 89.56 111 GLU A CA 1
ATOM 915 C C . GLU A 1 111 ? -0.115 -14.632 7.484 1.00 89.56 111 GLU A C 1
ATOM 917 O O . GLU A 1 111 ? 0.701 -14.622 6.563 1.00 89.56 111 GLU A O 1
ATOM 922 N N . GLU A 1 112 ? -1.360 -14.177 7.324 1.00 85.69 112 GLU A N 1
ATOM 923 C CA . GLU A 1 112 ? -1.840 -13.570 6.076 1.00 85.69 112 GLU A CA 1
ATOM 924 C C . GLU A 1 112 ? -1.045 -12.303 5.733 1.00 85.69 112 GLU A C 1
ATOM 926 O O . GLU A 1 112 ? -0.620 -12.112 4.584 1.00 85.69 112 GLU A O 1
ATOM 931 N N . LEU A 1 113 ? -0.778 -11.479 6.751 1.00 87.94 113 LEU A N 1
ATOM 932 C CA . LEU A 1 113 ? -0.047 -10.224 6.617 1.00 87.94 113 LEU A CA 1
ATOM 933 C C . LEU A 1 113 ? 1.447 -10.423 6.314 1.00 87.94 113 LEU A C 1
ATOM 935 O O . LEU A 1 113 ? 2.036 -9.622 5.591 1.00 87.94 113 LEU A O 1
ATOM 939 N N . LEU A 1 114 ? 2.059 -11.480 6.851 1.00 86.44 114 LEU A N 1
ATOM 940 C CA . LEU A 1 114 ? 3.503 -11.738 6.774 1.00 86.44 114 LEU A CA 1
ATOM 941 C C . LEU A 1 114 ? 3.902 -12.774 5.718 1.00 86.44 114 LEU A C 1
ATOM 943 O O . LEU A 1 114 ? 5.093 -12.928 5.443 1.00 86.44 114 LEU A O 1
ATOM 947 N N . LYS A 1 115 ? 2.949 -13.502 5.122 1.00 78.81 115 LYS A N 1
ATOM 948 C CA . LYS A 1 115 ? 3.227 -14.496 4.071 1.00 78.81 115 LYS A CA 1
ATOM 949 C C . LYS A 1 115 ? 4.134 -13.886 2.991 1.00 78.81 115 LYS A C 1
ATOM 951 O O . LYS A 1 115 ? 4.016 -12.718 2.676 1.00 78.81 115 LYS A O 1
ATOM 956 N N . GLY A 1 116 ? 5.078 -14.635 2.425 1.00 59.59 116 GLY A N 1
ATOM 957 C CA . GLY A 1 116 ? 5.924 -14.139 1.324 1.00 59.59 116 GLY A CA 1
ATOM 958 C C . GLY A 1 116 ? 6.856 -12.953 1.634 1.00 59.59 116 GLY A C 1
ATOM 959 O O . GLY A 1 116 ? 7.512 -12.488 0.707 1.00 59.59 116 GLY A O 1
ATOM 960 N N . ALA A 1 117 ? 6.954 -12.480 2.884 1.00 57.12 117 ALA A N 1
ATOM 961 C CA . ALA A 1 117 ? 8.061 -11.626 3.300 1.00 57.12 117 ALA A CA 1
ATOM 962 C C . ALA A 1 117 ? 9.357 -12.457 3.230 1.00 57.12 117 ALA A C 1
ATOM 964 O O . ALA A 1 117 ? 9.474 -13.463 3.933 1.00 57.12 117 ALA A O 1
ATOM 965 N N . LYS A 1 118 ? 10.277 -12.094 2.331 1.00 49.56 118 LYS A N 1
ATOM 966 C CA . LYS A 1 118 ? 11.637 -12.651 2.282 1.00 49.56 118 LYS A CA 1
ATOM 967 C C . LYS A 1 118 ? 12.573 -11.858 3.181 1.00 49.56 118 LYS A C 1
ATOM 969 O O . LYS A 1 118 ? 12.420 -10.617 3.228 1.00 49.56 118 LYS A O 1
#

Secondary structure (DSSP, 8-state):
-----S--EEEETTEEEEEEEEPTT--EEEEEE-HHHHHHHHHHHHHHHTSS--HHHHHHHHHHHHT--HHHHHHHH---HHHHHHHHHH-PPPPGGGHHHHHHHHT--HHHHHTT--

pLDDT: mean 77.14, std 15.85, range [28.72, 96.19]

Radius of gyration: 18.24 Å; chains: 1; bounding box: 24×33×58 Å

Foldseek 3Di:
DDPPDPDQWDDDPNFIWGFDDADPVRDTDIDTDDPVVVVVVVLVVVVVVLDDQALLNLLVVLCVVVVNDLVNLCVQQVPDSVVSVCCVPVVDHDDPVSLVSSCVSSVHDSCSSCPSHD

Sequence (118 aa):
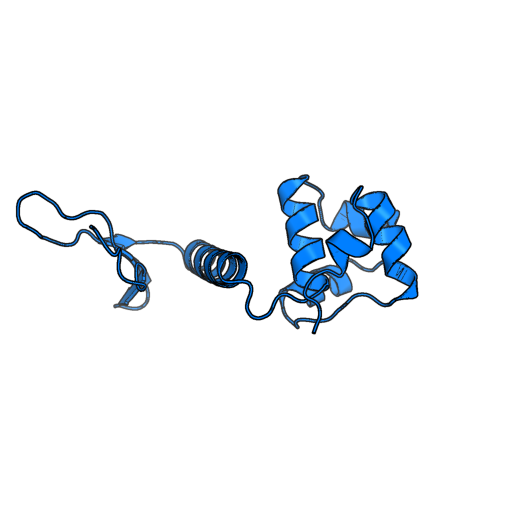MTQINENQYVYKKNRWYYLDEYDSNQEVHTRTIKKEEYDRAIRLKRFIANEDMTVGDRIIQIMHDKGIKQIELSEYTGIAQSCIADWKHKSTSPAANKIMSICEVLECTPEELLKGAK